Protein AF-A0A2E0SY09-F1 (afdb_monomer)

Solvent-accessible surface area (backbone atoms only — not comparable to full-atom values): 9908 Å² total; per-residue (Å²): 109,70,69,57,54,53,50,51,50,36,69,74,36,56,64,60,45,43,53,51,40,51,52,47,24,54,50,28,43,49,50,16,53,44,26,64,36,93,87,31,70,35,94,82,54,84,69,93,62,81,83,74,52,71,67,56,55,49,49,50,53,51,50,54,59,73,66,32,64,66,59,55,53,52,47,66,66,47,54,64,77,74,52,55,82,87,80,56,66,54,68,60,50,51,52,52,54,51,51,52,49,52,53,52,51,50,51,54,52,49,52,50,51,55,50,48,53,58,47,48,62,60,49,75,74,35,71,68,53,54,51,50,53,25,51,53,51,20,49,52,32,39,51,52,18,53,55,43,52,71,70,43,69,90,80,70,48,70,67,57,51,51,53,52,58,45,53,68,68,68,58,73,95,124

Secondary structure (DSSP, 8-state):
-HHHHHHHHHHH-HHHHHHHHHHHHHHHHHHHHHHHSTTPPPTTS--------HHHHHHHHHHHHHT-HHHHHHHHHHGGGG--TTSS-HHHHHHHHHHHHHHHHHHHHHHHHHHHHHHHHHHHT-HHHHHHHHHHHHHHHHHHHHHHHHHS-S---HHHHHHHHHHHHH----

Foldseek 3Di:
DVVVVVVVVCVVPVLVVLVVLVVLLVVLLVVLVLLPDPPRQHPPRDDPDDDDDPVVVVVVVVVCVVPPVVVVVVLVVVQVVPQDPVPDDSVVSSVVVVVVVVVVVVVVVVVVVVVCVVVVVVQNVDVVSSVVSSVVSSVVSNVSSVVSVVVNDPQSPVVSVVVVVVVVVPDPDD

Structure (mmCIF, N/CA/C/O backbone):
data_AF-A0A2E0SY09-F1
#
_entry.id   AF-A0A2E0SY09-F1
#
loop_
_atom_site.group_PDB
_atom_site.id
_atom_site.type_symbol
_atom_site.label_atom_id
_atom_site.label_alt_id
_atom_site.label_comp_id
_atom_site.label_asym_id
_atom_site.label_entity_id
_atom_site.label_seq_id
_atom_site.pdbx_PDB_ins_code
_atom_site.Cartn_x
_atom_site.Cartn_y
_atom_site.Cartn_z
_atom_site.occupancy
_atom_site.B_iso_or_equiv
_atom_site.auth_seq_id
_atom_site.auth_comp_id
_atom_site.auth_asym_id
_atom_site.auth_atom_id
_atom_site.pdbx_PDB_model_num
ATOM 1 N N . MET A 1 1 ? -13.964 -12.991 4.484 1.00 38.94 1 MET A N 1
ATOM 2 C CA . MET A 1 1 ? -15.037 -13.769 3.827 1.00 38.94 1 MET A CA 1
ATOM 3 C C . MET A 1 1 ? -14.917 -13.806 2.300 1.00 38.94 1 MET A C 1
ATOM 5 O O . MET A 1 1 ? -15.018 -14.894 1.758 1.00 38.94 1 MET A O 1
ATOM 9 N N . ALA A 1 2 ? -14.592 -12.706 1.600 1.00 45.94 2 ALA A N 1
ATOM 10 C CA . ALA A 1 2 ? -14.392 -12.734 0.137 1.00 45.94 2 ALA A CA 1
ATOM 11 C C . ALA A 1 2 ? -13.287 -13.709 -0.346 1.00 45.94 2 ALA A C 1
ATOM 13 O O . ALA A 1 2 ? -13.520 -14.461 -1.283 1.00 45.94 2 ALA A O 1
ATOM 14 N N . ASN A 1 3 ? -12.132 -13.785 0.338 1.00 43.06 3 ASN A N 1
ATOM 15 C CA . ASN A 1 3 ? -11.072 -14.755 -0.005 1.00 43.06 3 ASN A CA 1
ATOM 16 C C . ASN A 1 3 ? -11.484 -16.223 0.193 1.00 43.06 3 ASN A C 1
ATOM 18 O O . ASN A 1 3 ? -10.993 -17.086 -0.524 1.00 43.06 3 ASN A O 1
ATOM 22 N N . LEU A 1 4 ? -12.374 -16.510 1.152 1.00 56.84 4 LEU A N 1
ATOM 23 C CA . LEU A 1 4 ? -12.886 -17.866 1.370 1.00 56.84 4 LEU A CA 1
ATOM 24 C C . LEU A 1 4 ? -13.863 -18.252 0.252 1.00 56.84 4 LEU A C 1
ATOM 26 O O . LEU A 1 4 ? -13.778 -19.356 -0.270 1.00 56.84 4 LEU A O 1
ATOM 30 N N . GLY A 1 5 ? -14.722 -17.320 -0.177 1.00 59.81 5 GLY A N 1
ATOM 31 C CA . GLY A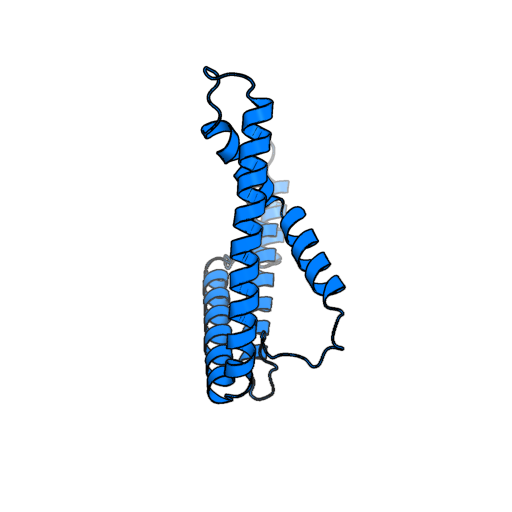 1 5 ? -15.609 -17.517 -1.329 1.00 59.81 5 GLY A CA 1
ATOM 32 C C . GLY A 1 5 ? -14.845 -17.724 -2.640 1.00 59.81 5 GLY A C 1
ATOM 33 O O . GLY A 1 5 ? -15.153 -18.650 -3.382 1.00 59.81 5 GLY A O 1
ATOM 34 N N . LEU A 1 6 ? -13.800 -16.926 -2.892 1.00 58.66 6 LEU A N 1
ATOM 35 C CA . LEU A 1 6 ? -12.936 -17.096 -4.068 1.00 58.66 6 LEU A CA 1
ATOM 36 C C . LEU A 1 6 ? -12.213 -18.456 -4.051 1.00 58.66 6 LEU A C 1
ATOM 38 O O . LEU A 1 6 ? -12.147 -19.133 -5.072 1.00 58.66 6 LEU A O 1
ATOM 42 N N . GLY A 1 7 ? -11.727 -18.882 -2.878 1.00 60.78 7 GLY A N 1
ATOM 43 C CA . GLY A 1 7 ? -11.095 -20.191 -2.695 1.00 60.78 7 GLY A CA 1
ATOM 44 C C . GLY A 1 7 ? -12.045 -21.357 -2.974 1.00 60.78 7 GLY A C 1
ATOM 45 O O . GLY A 1 7 ? -11.658 -22.303 -3.652 1.00 60.78 7 GLY A O 1
ATOM 46 N N . ILE A 1 8 ? -13.306 -21.265 -2.536 1.00 66.12 8 ILE A N 1
ATOM 47 C CA . ILE A 1 8 ? -14.337 -22.276 -2.828 1.00 66.12 8 ILE A CA 1
ATOM 48 C C . ILE A 1 8 ? -14.607 -22.367 -4.335 1.00 66.12 8 ILE A C 1
ATOM 50 O O . ILE A 1 8 ? -14.704 -23.468 -4.869 1.00 66.12 8 ILE A O 1
ATOM 54 N N . VAL A 1 9 ? -14.674 -21.232 -5.039 1.00 65.06 9 VAL A N 1
ATOM 55 C CA . VAL A 1 9 ? -14.859 -21.214 -6.500 1.00 65.06 9 VAL A CA 1
ATOM 56 C C . VAL A 1 9 ? -13.667 -21.843 -7.227 1.00 65.06 9 VAL A C 1
ATOM 58 O O . VAL A 1 9 ? -13.862 -22.592 -8.180 1.00 65.06 9 VAL A O 1
ATOM 61 N N . PHE A 1 10 ? -12.439 -21.593 -6.773 1.00 68.94 10 PHE A N 1
ATOM 62 C CA . PHE A 1 10 ? -11.238 -22.185 -7.372 1.00 68.94 10 PHE A CA 1
ATOM 63 C C . PHE A 1 10 ? -11.099 -23.686 -7.103 1.00 68.94 10 PHE A C 1
ATOM 65 O O . PHE A 1 10 ? -10.598 -24.405 -7.964 1.00 68.94 10 PHE A O 1
ATOM 72 N N . VAL A 1 11 ? -11.594 -24.172 -5.960 1.00 67.25 11 VAL A N 1
ATOM 73 C CA . VAL A 1 11 ? -11.718 -25.614 -5.690 1.00 67.25 11 VAL A CA 1
ATOM 74 C C . VAL A 1 11 ? -12.813 -26.241 -6.559 1.00 67.25 11 VAL A C 1
ATOM 76 O O . VAL A 1 11 ? -12.629 -27.340 -7.074 1.00 67.25 11 VAL A O 1
ATOM 79 N N . ALA A 1 12 ? -13.934 -25.542 -6.757 1.00 72.69 12 ALA A N 1
ATOM 80 C CA . ALA A 1 12 ? -15.054 -26.033 -7.557 1.00 72.69 12 ALA A CA 1
ATOM 81 C C . ALA A 1 12 ? -14.765 -26.039 -9.069 1.00 72.69 12 ALA A C 1
ATOM 83 O O . ALA A 1 12 ? -15.266 -26.905 -9.784 1.00 72.69 12 ALA A O 1
ATOM 84 N N . VAL A 1 1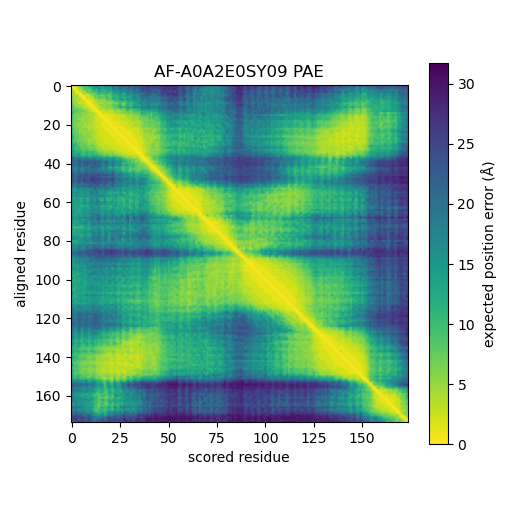3 ? -13.960 -25.092 -9.566 1.00 77.88 13 VAL A N 1
ATOM 85 C CA . VAL A 1 13 ? -13.602 -24.971 -10.988 1.00 77.88 13 VAL A CA 1
ATOM 86 C C . VAL A 1 13 ? -12.076 -24.898 -11.141 1.00 77.88 13 VAL A C 1
ATOM 88 O O . VAL A 1 13 ? -11.517 -23.807 -11.292 1.00 77.88 13 VAL A O 1
ATOM 91 N N . PRO A 1 14 ? -11.387 -26.055 -11.170 1.00 71.00 14 PRO A N 1
ATOM 92 C CA . PRO A 1 14 ? -9.927 -26.119 -11.276 1.00 71.00 14 PRO A CA 1
ATOM 93 C C . PRO A 1 14 ? -9.367 -25.372 -12.496 1.00 71.00 14 PRO A C 1
ATOM 95 O O . PRO A 1 14 ? -8.298 -24.771 -12.434 1.00 71.00 14 PRO A O 1
ATOM 98 N N . TRP A 1 15 ? -10.109 -25.347 -13.608 1.00 73.25 15 TRP A N 1
ATOM 99 C CA . TRP A 1 15 ? -9.696 -24.666 -14.839 1.00 73.25 15 TRP A CA 1
ATOM 100 C C . TRP A 1 15 ? -9.604 -23.148 -14.693 1.00 73.25 15 TRP A C 1
ATOM 102 O O . TRP A 1 15 ? -8.677 -22.544 -15.226 1.00 73.25 15 TRP A O 1
ATOM 112 N N . LEU A 1 16 ? -10.516 -22.539 -13.929 1.00 75.69 16 LEU A N 1
ATOM 113 C CA . LEU A 1 16 ? -10.512 -21.097 -13.688 1.00 75.69 16 LEU A CA 1
ATOM 114 C C . LEU A 1 16 ? -9.260 -20.683 -12.909 1.00 75.69 16 LEU A C 1
ATOM 116 O O . LEU A 1 16 ? -8.648 -19.663 -13.210 1.00 75.69 16 LEU A O 1
ATOM 120 N N . TYR A 1 17 ? -8.860 -21.506 -11.939 1.00 73.38 17 TYR A N 1
ATOM 121 C CA . TYR A 1 17 ? -7.636 -21.310 -11.168 1.00 73.38 17 TYR A CA 1
ATOM 122 C C . TYR A 1 17 ? -6.379 -21.404 -12.050 1.00 73.38 17 TYR A C 1
ATOM 124 O O . TYR A 1 17 ? -5.494 -20.553 -11.958 1.00 73.38 17 TYR A O 1
ATOM 132 N N . ILE A 1 18 ? -6.324 -22.387 -12.956 1.00 77.62 18 ILE A N 1
ATOM 133 C CA . ILE A 1 18 ? -5.199 -22.568 -13.889 1.00 77.62 18 ILE A CA 1
ATOM 134 C C . ILE A 1 18 ? -5.091 -21.393 -14.868 1.00 77.62 18 ILE A C 1
ATOM 136 O O . ILE A 1 18 ? -4.001 -20.847 -15.040 1.00 77.62 18 ILE A O 1
ATOM 140 N N . ASP A 1 19 ? -6.203 -20.985 -15.486 1.00 81.31 19 ASP A N 1
ATOM 141 C CA . ASP A 1 19 ? -6.220 -19.882 -16.455 1.00 81.31 19 ASP A CA 1
ATOM 142 C C . ASP A 1 19 ? -5.852 -18.549 -15.790 1.00 81.31 19 ASP A C 1
ATOM 144 O O . ASP A 1 19 ? -5.081 -17.764 -16.346 1.00 81.31 19 ASP A O 1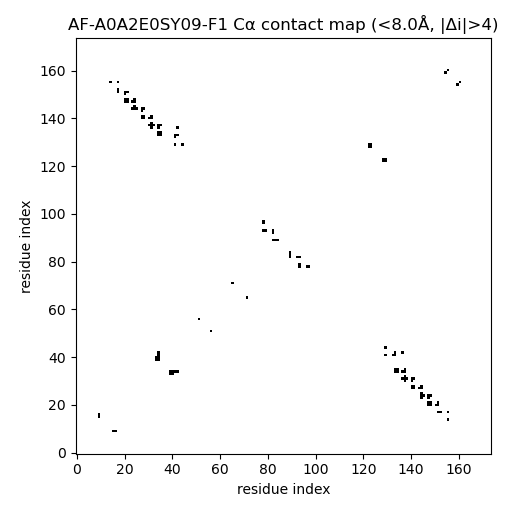
ATOM 148 N N . LEU A 1 20 ? -6.327 -18.321 -14.562 1.00 81.81 20 LEU A N 1
ATOM 149 C CA . LEU A 1 20 ? -5.963 -17.149 -13.770 1.00 81.81 20 LEU A CA 1
ATOM 150 C C . LEU A 1 20 ? -4.468 -17.128 -13.426 1.00 81.81 20 LEU A C 1
ATOM 152 O O . LEU A 1 20 ? -3.825 -16.088 -13.579 1.00 81.81 20 LEU A O 1
ATOM 156 N N . ASN A 1 21 ? -3.899 -18.259 -12.999 1.00 80.19 21 ASN A N 1
ATOM 157 C CA . ASN A 1 21 ? -2.468 -18.356 -12.711 1.00 80.19 21 ASN A CA 1
ATOM 158 C C . ASN A 1 21 ? -1.623 -18.157 -13.973 1.00 80.19 21 ASN A C 1
ATOM 160 O O . ASN A 1 21 ? -0.647 -17.411 -13.935 1.00 80.19 21 ASN A O 1
ATOM 164 N N . ALA A 1 22 ? -2.015 -18.747 -15.104 1.00 83.38 22 ALA A N 1
ATOM 165 C CA . ALA A 1 22 ? -1.326 -18.551 -16.379 1.00 83.38 22 ALA A CA 1
ATOM 166 C C . ALA A 1 22 ? -1.355 -17.076 -16.821 1.00 83.38 22 ALA A C 1
ATOM 168 O O . ALA A 1 22 ? -0.321 -16.521 -17.206 1.00 83.38 22 ALA A O 1
ATOM 169 N N . ALA A 1 23 ? -2.509 -16.411 -16.697 1.00 85.81 23 ALA A N 1
ATOM 170 C CA . ALA A 1 23 ? -2.629 -14.976 -16.944 1.00 85.81 23 ALA A CA 1
ATOM 171 C C . ALA A 1 23 ? -1.749 -14.155 -15.983 1.00 85.81 23 ALA A C 1
ATOM 173 O O . ALA A 1 23 ? -1.076 -13.216 -16.410 1.00 85.81 23 ALA A O 1
ATOM 174 N N . GLY A 1 24 ? -1.700 -14.541 -14.705 1.00 84.38 24 GLY A N 1
ATOM 175 C CA . GLY A 1 24 ? -0.834 -13.938 -13.693 1.00 84.38 24 GLY A CA 1
ATOM 176 C C . GLY A 1 24 ? 0.650 -14.045 -14.045 1.00 84.38 24 GLY A C 1
ATOM 177 O O . GLY A 1 24 ? 1.356 -13.040 -14.003 1.00 84.38 24 GLY A O 1
ATOM 178 N N . VAL A 1 25 ? 1.120 -15.223 -14.466 1.00 88.50 25 VAL A N 1
ATOM 179 C CA . VAL A 1 25 ? 2.509 -15.443 -14.907 1.00 88.50 25 VAL A CA 1
ATOM 180 C C . VAL A 1 25 ? 2.867 -14.516 -16.065 1.00 88.50 25 VAL A C 1
ATOM 182 O O . VAL A 1 25 ? 3.881 -13.821 -15.995 1.00 88.50 25 VAL A O 1
ATOM 185 N N . LEU A 1 26 ? 2.027 -14.459 -17.104 1.00 89.00 26 LEU A N 1
ATOM 186 C CA . LEU A 1 26 ? 2.249 -13.579 -18.256 1.00 89.00 26 LEU A CA 1
ATOM 187 C C . LEU A 1 26 ? 2.281 -12.106 -17.841 1.00 89.00 26 LEU A C 1
ATOM 189 O O . LEU A 1 26 ? 3.165 -11.363 -18.269 1.00 89.00 26 LEU A O 1
ATOM 193 N N . TYR A 1 27 ? 1.351 -11.695 -16.981 1.00 86.25 27 TYR A N 1
ATOM 194 C CA . TYR A 1 27 ? 1.272 -10.326 -16.491 1.00 86.25 27 TYR A CA 1
ATOM 195 C C . TYR A 1 27 ? 2.504 -9.935 -15.668 1.00 86.25 27 TYR A C 1
ATOM 197 O O . TYR A 1 27 ? 3.111 -8.897 -15.931 1.00 86.25 27 TYR A O 1
ATOM 205 N N . PHE A 1 28 ? 2.917 -10.763 -14.706 1.00 85.62 28 PHE A N 1
ATOM 206 C CA . PHE A 1 28 ? 4.084 -10.476 -13.872 1.00 85.62 28 PHE A CA 1
ATOM 207 C C . PHE A 1 28 ? 5.393 -10.544 -14.658 1.00 85.62 28 PHE A C 1
ATOM 209 O O . PHE A 1 28 ? 6.258 -9.696 -14.446 1.00 85.62 28 PHE A O 1
ATOM 216 N N . ALA A 1 29 ? 5.527 -11.476 -15.606 1.00 86.31 29 ALA A N 1
ATOM 217 C CA . ALA A 1 29 ? 6.676 -11.528 -16.508 1.00 86.31 29 ALA A CA 1
ATOM 218 C C . ALA A 1 29 ? 6.745 -10.274 -17.394 1.00 86.31 29 ALA A C 1
ATOM 220 O O . ALA A 1 29 ? 7.808 -9.658 -17.529 1.00 86.31 29 ALA A O 1
ATOM 221 N N . TRP A 1 30 ? 5.604 -9.844 -17.941 1.00 87.38 30 TRP A N 1
ATOM 222 C CA . TRP A 1 30 ? 5.512 -8.594 -18.688 1.00 87.38 30 TRP A CA 1
ATOM 223 C C . TRP A 1 30 ? 5.901 -7.396 -17.813 1.00 87.38 30 TRP A C 1
ATOM 225 O O . TRP A 1 30 ? 6.758 -6.610 -18.217 1.00 87.38 30 TRP A O 1
ATOM 235 N N . LEU A 1 31 ? 5.371 -7.300 -16.592 1.00 82.75 31 LEU A N 1
ATOM 236 C CA . LEU A 1 31 ? 5.645 -6.203 -15.661 1.00 82.75 31 LEU A CA 1
ATOM 237 C C . LEU A 1 31 ? 7.112 -6.160 -15.209 1.00 82.75 31 LEU A C 1
ATOM 239 O O . LEU A 1 31 ? 7.717 -5.086 -15.156 1.00 82.75 31 LEU A O 1
ATOM 243 N N . ALA A 1 32 ? 7.708 -7.321 -14.932 1.00 84.31 32 ALA A N 1
ATOM 244 C CA . ALA A 1 32 ? 9.126 -7.453 -14.621 1.00 84.31 32 ALA A CA 1
ATOM 245 C C . ALA A 1 32 ? 9.987 -6.985 -15.800 1.00 84.31 32 ALA A C 1
ATOM 247 O O . ALA A 1 32 ? 10.876 -6.151 -15.624 1.00 84.31 32 ALA A O 1
ATOM 248 N N . SER A 1 33 ? 9.671 -7.445 -17.016 1.00 83.31 33 SER A N 1
ATOM 249 C CA . SER A 1 33 ? 10.393 -7.038 -18.225 1.00 83.31 33 SER A CA 1
ATOM 250 C C . SER A 1 33 ? 10.259 -5.537 -18.502 1.00 83.31 33 SER A C 1
ATOM 252 O O . SER A 1 33 ? 11.240 -4.889 -18.856 1.00 83.31 33 SER A O 1
ATOM 254 N N . ALA A 1 34 ? 9.078 -4.956 -18.279 1.00 82.56 34 ALA A N 1
ATOM 255 C CA . ALA A 1 34 ? 8.838 -3.527 -18.428 1.00 82.56 34 ALA A CA 1
ATOM 256 C C . ALA A 1 34 ? 9.627 -2.704 -17.397 1.00 82.56 34 ALA A C 1
ATOM 258 O O . ALA A 1 34 ? 10.145 -1.644 -17.737 1.00 82.56 34 ALA A O 1
ATOM 259 N N . THR A 1 35 ? 9.769 -3.213 -16.169 1.00 80.31 35 THR A N 1
AT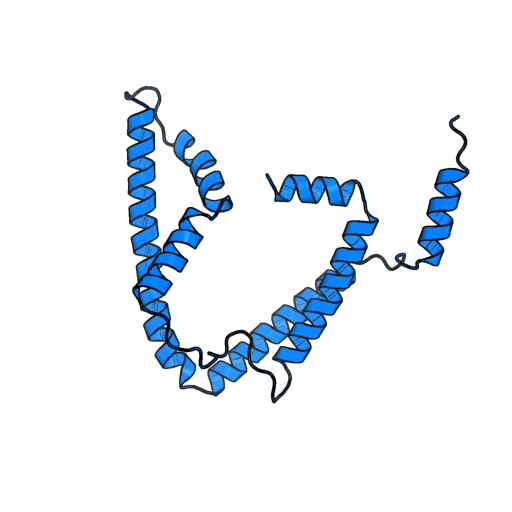OM 260 C CA . THR A 1 35 ? 10.491 -2.543 -15.073 1.00 80.31 35 THR A CA 1
ATOM 261 C C . THR A 1 35 ? 12.015 -2.612 -15.236 1.00 80.31 35 THR A C 1
ATOM 263 O O . THR A 1 35 ? 12.717 -1.687 -14.828 1.00 80.31 35 THR A O 1
ATOM 266 N N . LEU A 1 36 ? 12.538 -3.694 -15.827 1.00 80.56 36 LEU A N 1
ATOM 267 C CA . LEU A 1 36 ? 13.979 -3.929 -16.012 1.00 80.56 36 LEU A CA 1
ATOM 268 C C . LEU A 1 36 ? 14.552 -3.308 -17.300 1.00 80.56 36 LEU A C 1
ATOM 270 O O . LEU A 1 36 ? 15.771 -3.237 -17.452 1.00 80.56 36 LEU A O 1
ATOM 274 N N . ARG 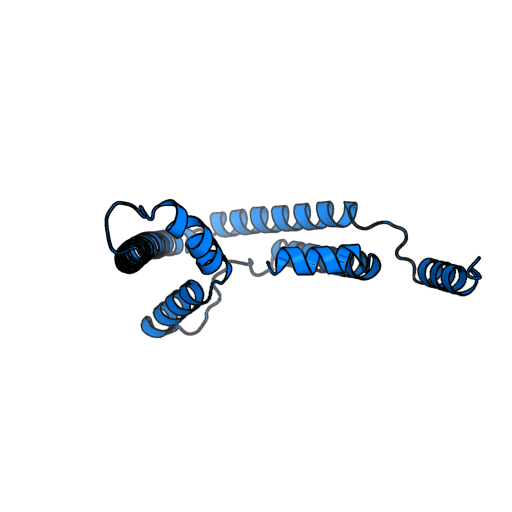A 1 37 ? 13.705 -2.851 -18.234 1.00 81.44 37 ARG A N 1
ATOM 275 C CA . ARG A 1 37 ? 14.155 -2.173 -19.462 1.00 81.44 37 ARG A CA 1
ATOM 276 C C . ARG A 1 37 ? 14.878 -0.851 -19.138 1.00 81.44 37 ARG A C 1
ATOM 278 O O . ARG A 1 37 ? 14.429 -0.134 -18.244 1.00 81.44 37 ARG A O 1
ATOM 285 N N . PRO A 1 38 ? 15.938 -0.476 -19.887 1.00 64.12 38 PRO A N 1
ATOM 286 C CA . PRO A 1 38 ? 16.678 0.775 -19.672 1.00 64.12 38 PRO A CA 1
ATOM 287 C C . PRO A 1 38 ? 15.784 2.026 -19.710 1.00 64.12 38 PRO A C 1
ATOM 289 O O . PRO A 1 38 ? 15.877 2.874 -18.822 1.00 64.12 38 PRO A O 1
ATOM 292 N N . ASP A 1 39 ? 14.851 2.067 -20.667 1.00 66.50 39 ASP A N 1
ATOM 293 C CA . ASP A 1 39 ? 13.841 3.128 -20.831 1.00 66.50 39 ASP A CA 1
ATOM 294 C C . ASP A 1 39 ? 12.523 2.832 -20.091 1.00 66.50 39 ASP A C 1
ATOM 296 O O . ASP A 1 39 ? 11.525 3.541 -20.240 1.00 66.50 39 ASP A O 1
ATOM 300 N N . GLY A 1 40 ? 12.484 1.752 -19.308 1.00 61.25 40 GLY A N 1
ATOM 301 C CA . GLY A 1 40 ? 11.326 1.382 -18.508 1.00 61.25 40 GLY A CA 1
ATOM 302 C C .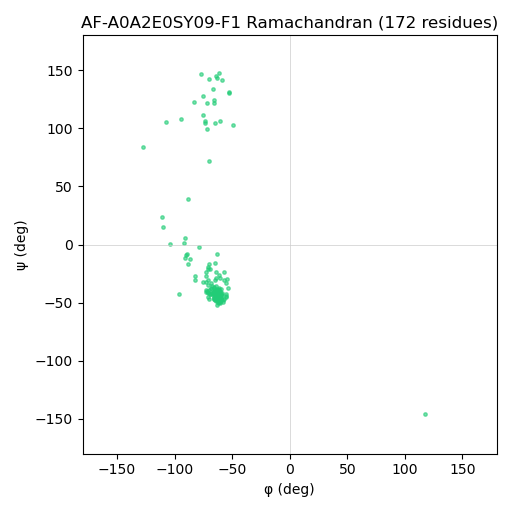 GLY A 1 40 ? 11.082 2.419 -17.420 1.00 61.25 40 GLY A C 1
ATOM 303 O O . GLY A 1 40 ? 11.971 2.697 -16.614 1.00 61.25 40 GLY A O 1
ATOM 304 N N . LYS A 1 41 ? 9.871 2.986 -17.372 1.00 62.44 41 LYS A N 1
ATOM 305 C CA . LYS A 1 41 ? 9.445 3.801 -16.231 1.00 62.44 41 LYS A CA 1
ATOM 306 C C . LYS A 1 41 ? 9.348 2.882 -15.017 1.00 62.44 41 LYS A C 1
ATOM 308 O O . LYS A 1 41 ? 8.629 1.884 -15.056 1.00 62.44 41 LYS A O 1
ATOM 313 N N . GLY A 1 42 ? 10.089 3.186 -13.957 1.00 62.47 42 GLY A N 1
ATOM 314 C CA . GLY A 1 42 ? 10.006 2.421 -12.718 1.00 62.47 42 GLY A CA 1
ATOM 315 C C . GLY A 1 42 ? 8.574 2.460 -12.181 1.00 62.47 42 GLY A C 1
ATOM 316 O O . GLY A 1 42 ? 7.924 3.499 -12.248 1.00 62.47 42 GLY A O 1
ATOM 317 N N . LEU A 1 43 ? 8.081 1.353 -11.620 1.00 62.50 43 LEU A N 1
ATOM 318 C CA . LEU A 1 43 ? 6.706 1.272 -11.097 1.00 62.50 43 LEU A CA 1
ATOM 319 C C . LEU A 1 43 ? 6.372 2.372 -10.074 1.00 62.50 43 LEU A C 1
ATOM 321 O O . LEU A 1 43 ? 5.227 2.793 -9.959 1.00 62.50 43 LEU A O 1
ATOM 325 N N . PHE A 1 44 ? 7.390 2.826 -9.342 1.00 61.72 44 PHE A N 1
ATOM 326 C CA . PHE A 1 44 ? 7.299 3.887 -8.339 1.00 61.72 44 PHE A CA 1
ATOM 327 C C . PHE A 1 44 ? 8.006 5.175 -8.772 1.00 61.72 44 PHE A C 1
ATOM 329 O O . PHE A 1 44 ? 8.292 6.042 -7.950 1.00 61.72 44 PHE A O 1
ATOM 336 N N . GLU A 1 45 ? 8.336 5.301 -10.055 1.00 64.81 45 GLU A N 1
ATOM 337 C CA . GLU A 1 45 ? 8.891 6.536 -10.582 1.00 64.81 45 GLU A CA 1
ATOM 338 C C . GLU A 1 45 ? 7.783 7.588 -10.621 1.00 64.81 45 GLU A C 1
ATOM 340 O O . GLU A 1 45 ? 6.726 7.378 -11.221 1.00 64.81 45 GLU A O 1
ATOM 345 N N . ALA A 1 46 ? 8.009 8.704 -9.927 1.00 58.50 46 ALA A N 1
ATOM 346 C CA . ALA A 1 46 ? 7.036 9.778 -9.823 1.00 58.50 46 ALA A CA 1
ATOM 347 C C . ALA A 1 46 ? 6.732 10.327 -11.223 1.00 58.50 46 ALA A C 1
ATOM 349 O O . ALA A 1 46 ? 7.546 11.016 -11.836 1.00 58.50 46 ALA A O 1
ATOM 350 N N . GLN A 1 47 ? 5.549 10.007 -11.744 1.00 59.97 47 GLN A N 1
ATOM 351 C CA . GLN A 1 47 ? 5.056 10.624 -12.966 1.00 59.97 47 GLN A CA 1
ATOM 352 C C . GLN A 1 47 ? 4.701 12.082 -12.669 1.00 59.97 47 GLN A C 1
ATOM 354 O O . GLN A 1 47 ? 4.164 12.392 -11.603 1.00 59.97 47 GLN A O 1
ATOM 359 N N . SER A 1 48 ? 4.978 12.983 -13.612 1.00 55.31 48 SER A N 1
ATOM 360 C CA . SER A 1 48 ? 4.570 14.386 -13.533 1.00 55.31 48 SER A CA 1
ATOM 361 C C . SER A 1 48 ? 3.050 14.503 -13.706 1.00 55.31 48 SER A C 1
ATOM 363 O O . SER A 1 48 ? 2.557 14.910 -14.758 1.00 55.31 48 SER A O 1
ATOM 365 N N . LEU A 1 49 ? 2.287 14.084 -12.699 1.00 61.44 49 LEU A N 1
ATOM 366 C CA . LEU A 1 49 ? 0.856 14.349 -12.633 1.00 61.44 49 LEU A CA 1
ATOM 367 C C . LEU A 1 49 ? 0.633 15.801 -12.205 1.00 61.44 49 LEU A C 1
ATOM 369 O O . LEU A 1 49 ? 1.388 16.355 -11.401 1.00 61.44 49 LEU A O 1
ATOM 373 N N . ALA A 1 50 ? -0.438 16.405 -12.723 1.00 67.56 50 ALA A N 1
ATOM 374 C CA . ALA A 1 50 ? -0.929 17.677 -12.213 1.00 67.56 50 ALA A CA 1
ATOM 375 C C . ALA A 1 50 ? -1.124 17.564 -10.693 1.00 67.56 50 ALA A C 1
ATOM 377 O O . ALA A 1 50 ? -1.691 16.589 -10.199 1.00 67.56 50 ALA A O 1
ATOM 378 N N . ARG A 1 51 ? -0.595 18.536 -9.945 1.00 66.31 51 ARG A N 1
ATOM 379 C CA . ARG A 1 51 ? -0.571 18.489 -8.482 1.00 66.31 51 ARG A CA 1
ATOM 380 C C . ARG A 1 51 ? -2.003 18.530 -7.952 1.00 66.31 51 ARG A C 1
ATOM 382 O O . ARG A 1 51 ? -2.636 19.582 -7.956 1.00 66.31 51 ARG A O 1
ATOM 389 N N . ASP A 1 52 ? -2.502 17.384 -7.502 1.00 78.00 52 ASP A N 1
ATOM 390 C CA . ASP A 1 52 ? -3.819 17.293 -6.880 1.00 78.00 52 ASP A CA 1
ATOM 391 C C . ASP A 1 52 ? -3.880 18.148 -5.606 1.00 78.00 52 ASP A C 1
ATOM 393 O O . ASP A 1 52 ? -2.888 18.328 -4.889 1.00 78.00 52 ASP A O 1
ATOM 397 N N . SER A 1 53 ? -5.061 18.698 -5.311 1.00 84.00 53 SER A N 1
ATOM 398 C CA . SER A 1 53 ? -5.241 19.524 -4.118 1.00 84.00 53 SER A CA 1
ATOM 399 C C . SER A 1 53 ? -5.028 18.694 -2.846 1.00 84.00 53 SER A C 1
ATOM 401 O O . SER A 1 53 ? -5.410 17.524 -2.767 1.00 84.00 53 SER A O 1
ATOM 403 N N . ARG A 1 54 ? -4.452 19.313 -1.806 1.00 82.12 54 ARG A N 1
ATOM 404 C CA . ARG A 1 54 ? -4.200 18.659 -0.505 1.00 82.12 54 ARG A CA 1
ATOM 405 C C . ARG A 1 54 ? -5.470 18.023 0.071 1.00 82.12 54 ARG A C 1
ATOM 407 O O . ARG A 1 54 ? -5.418 16.925 0.613 1.00 82.12 54 ARG A O 1
ATOM 414 N N . LEU A 1 55 ? -6.615 18.686 -0.112 1.00 84.44 55 LEU A N 1
ATOM 415 C CA . LEU A 1 55 ? -7.915 18.190 0.333 1.00 84.44 55 LEU A CA 1
ATOM 416 C C . LEU A 1 55 ? -8.369 16.953 -0.454 1.00 84.44 55 LEU A C 1
ATOM 418 O O . LEU A 1 55 ? -8.929 16.036 0.140 1.00 84.44 55 LEU A O 1
ATOM 422 N N . LYS A 1 56 ? -8.116 16.893 -1.768 1.00 84.00 56 LYS A N 1
ATOM 423 C CA . LYS A 1 56 ? -8.436 15.716 -2.588 1.00 84.00 56 LYS A CA 1
ATOM 424 C C . LYS A 1 56 ? -7.611 14.504 -2.155 1.00 84.00 56 LYS A C 1
ATOM 426 O O . LYS A 1 56 ? -8.183 13.438 -1.950 1.00 84.00 56 LYS A O 1
ATOM 431 N N . LEU A 1 57 ? -6.306 14.680 -1.941 1.00 82.12 57 LEU A N 1
ATOM 432 C CA . LEU A 1 57 ? -5.419 13.613 -1.463 1.00 82.12 57 LEU A CA 1
ATOM 433 C C . LEU A 1 57 ? -5.811 13.125 -0.061 1.00 82.12 57 LEU A C 1
ATOM 435 O O . LEU A 1 57 ? -5.890 11.919 0.167 1.00 82.12 57 LEU A O 1
ATOM 439 N N . PHE A 1 58 ? -6.137 14.046 0.852 1.00 80.94 58 PHE A N 1
ATOM 440 C CA . PHE A 1 58 ? -6.642 13.704 2.184 1.00 80.94 58 PHE A CA 1
ATOM 441 C C . PHE A 1 58 ? -7.949 12.909 2.112 1.00 80.94 58 PHE A C 1
ATOM 443 O O . PHE A 1 58 ? -8.053 11.842 2.713 1.00 80.94 58 PHE A O 1
ATOM 450 N N . ARG A 1 59 ? -8.934 13.384 1.336 1.00 83.19 59 ARG A N 1
ATOM 451 C CA . ARG A 1 59 ? -10.216 12.684 1.166 1.00 83.19 59 ARG A CA 1
ATOM 452 C C . ARG A 1 59 ? -10.020 11.312 0.537 1.00 83.19 59 ARG A C 1
ATOM 454 O O . ARG A 1 59 ? -10.650 10.370 0.988 1.00 83.19 59 ARG A O 1
ATOM 461 N N . MET A 1 60 ? -9.134 11.179 -0.448 1.00 83.69 60 MET A N 1
ATOM 462 C CA . MET A 1 60 ? -8.835 9.890 -1.070 1.00 83.69 60 MET A CA 1
ATOM 463 C C . MET A 1 60 ? -8.234 8.908 -0.060 1.00 83.69 60 MET A C 1
ATOM 465 O O . MET A 1 60 ? -8.691 7.770 0.015 1.00 83.69 60 MET A O 1
ATOM 469 N N . GLY A 1 61 ? -7.275 9.348 0.761 1.00 80.12 61 GLY A N 1
ATOM 470 C CA . GLY A 1 61 ? -6.708 8.531 1.837 1.00 80.12 61 GLY A CA 1
ATOM 471 C C . GLY A 1 61 ? -7.750 8.137 2.887 1.00 80.12 61 GLY A C 1
ATOM 472 O O . GLY A 1 61 ? -7.869 6.959 3.217 1.00 80.12 61 GLY A O 1
ATOM 473 N N . LEU A 1 62 ? -8.555 9.099 3.347 1.00 79.69 62 LEU A N 1
ATOM 474 C CA . LEU A 1 62 ? -9.622 8.886 4.328 1.00 79.69 62 LEU A CA 1
ATOM 475 C C . LEU A 1 62 ? -10.674 7.892 3.818 1.00 79.69 62 LEU A C 1
ATOM 477 O O . LEU A 1 62 ? -10.994 6.922 4.496 1.00 79.69 62 LEU A O 1
ATOM 481 N N . VAL A 1 63 ? -11.175 8.115 2.603 1.00 82.19 63 VAL A N 1
ATOM 482 C CA . VAL A 1 63 ? -12.179 7.268 1.951 1.00 82.19 63 VAL A CA 1
ATOM 483 C C . VAL A 1 63 ? -11.625 5.865 1.722 1.00 82.19 63 VAL A C 1
ATOM 485 O O . VAL A 1 63 ? -12.306 4.899 2.040 1.00 82.19 63 VAL A O 1
ATOM 488 N N . THR A 1 64 ? -10.377 5.734 1.265 1.00 78.38 64 THR A N 1
ATOM 489 C CA . THR A 1 64 ? -9.722 4.425 1.082 1.00 78.38 64 THR A CA 1
ATOM 490 C C . THR A 1 64 ? -9.570 3.676 2.406 1.00 78.38 64 THR A C 1
ATOM 492 O O . THR A 1 64 ? -9.753 2.461 2.446 1.00 78.38 64 THR A O 1
ATOM 495 N N . ASN A 1 65 ? -9.254 4.378 3.498 1.00 74.50 65 ASN A N 1
ATOM 496 C CA . ASN A 1 65 ? -9.107 3.762 4.815 1.00 74.50 65 ASN A CA 1
ATOM 497 C C . ASN A 1 65 ? -10.464 3.310 5.383 1.00 74.50 65 ASN A C 1
ATOM 499 O O . ASN A 1 65 ? -10.590 2.169 5.821 1.00 74.50 65 ASN A O 1
ATOM 503 N N . LEU A 1 66 ? -11.489 4.166 5.287 1.00 73.12 66 LEU A N 1
ATOM 504 C CA . LEU A 1 66 ? -12.861 3.871 5.721 1.00 73.12 66 LEU A CA 1
ATOM 505 C C . LEU A 1 66 ? -13.508 2.741 4.912 1.00 73.12 66 LEU A C 1
ATOM 507 O O . LEU A 1 66 ? -14.188 1.889 5.476 1.00 73.12 66 LEU A O 1
ATOM 511 N N . LEU A 1 67 ? -13.292 2.719 3.594 1.00 74.56 67 LEU A N 1
ATOM 512 C CA . LEU A 1 67 ? -13.841 1.695 2.704 1.00 74.56 67 LEU A CA 1
ATOM 513 C C . LEU A 1 67 ? -13.066 0.382 2.745 1.00 74.56 67 LEU A C 1
ATOM 515 O O . LEU A 1 67 ? -13.473 -0.536 2.046 1.00 74.56 67 LEU A O 1
ATOM 519 N N . ASN A 1 68 ? -11.973 0.258 3.507 1.00 72.56 68 ASN A N 1
ATOM 520 C CA . ASN A 1 68 ? -11.193 -0.974 3.553 1.00 72.56 68 ASN A CA 1
ATOM 521 C C . ASN A 1 68 ? -11.970 -2.062 4.319 1.00 72.56 68 ASN A C 1
ATOM 523 O O . ASN A 1 68 ? -11.927 -2.104 5.556 1.00 72.56 68 ASN A O 1
ATOM 527 N N . PRO A 1 69 ? -12.644 -3.000 3.622 1.00 62.31 69 PRO A N 1
ATOM 528 C CA . PRO A 1 69 ? -13.534 -3.945 4.285 1.00 62.31 69 PRO A CA 1
ATOM 529 C C . PRO A 1 69 ? -12.743 -4.936 5.146 1.00 62.31 69 PRO A C 1
ATOM 531 O O . PRO A 1 69 ? -13.282 -5.517 6.083 1.00 62.31 69 PRO A O 1
ATOM 534 N N . LYS A 1 70 ? -11.446 -5.121 4.867 1.00 69.38 70 LYS A N 1
ATOM 535 C CA . LYS A 1 70 ? -10.569 -5.997 5.645 1.00 69.38 70 LYS A CA 1
ATOM 536 C C . LYS A 1 70 ? -10.278 -5.409 7.023 1.00 69.38 70 LYS A C 1
ATOM 538 O O . LYS A 1 70 ? -10.300 -6.152 8.000 1.00 69.38 70 LYS A O 1
ATOM 543 N N . ALA A 1 71 ? -10.050 -4.098 7.098 1.00 68.88 71 ALA A N 1
ATOM 544 C CA . ALA A 1 71 ? -9.874 -3.398 8.366 1.00 68.88 71 ALA A CA 1
ATOM 545 C C . ALA A 1 71 ? -11.172 -3.436 9.184 1.00 68.88 71 ALA A C 1
ATOM 547 O O . ALA A 1 71 ? -11.148 -3.839 10.341 1.00 68.88 71 ALA A O 1
ATOM 548 N N . ALA A 1 72 ? -12.314 -3.137 8.553 1.00 69.25 72 ALA A N 1
ATOM 549 C CA . ALA A 1 72 ? -13.622 -3.203 9.205 1.00 69.25 72 ALA A CA 1
ATOM 550 C C . ALA A 1 72 ? -13.920 -4.597 9.791 1.00 69.25 72 ALA A C 1
ATOM 552 O O . ALA A 1 72 ? -14.305 -4.711 10.952 1.00 69.25 72 ALA A O 1
ATOM 553 N N . VAL A 1 73 ? -13.680 -5.668 9.023 1.00 73.81 73 VAL A N 1
ATOM 554 C CA . VAL A 1 73 ? -13.866 -7.054 9.489 1.00 73.81 73 VAL A CA 1
ATOM 555 C C . VAL A 1 73 ? -12.892 -7.414 10.613 1.00 73.81 73 VAL A C 1
ATOM 557 O O . VAL A 1 73 ? -13.295 -8.065 11.573 1.00 73.81 73 VAL A O 1
ATOM 560 N N . MET A 1 74 ? -11.628 -6.991 10.524 1.00 73.44 74 MET A N 1
ATOM 561 C CA . MET A 1 74 ? -10.644 -7.217 11.587 1.00 73.44 74 MET A CA 1
ATOM 562 C C . MET A 1 74 ? -11.072 -6.532 12.890 1.00 73.44 74 MET A C 1
ATOM 564 O O . MET A 1 74 ? -11.030 -7.157 13.945 1.00 73.44 74 MET A O 1
ATOM 568 N N . TYR A 1 75 ? -11.542 -5.286 12.825 1.00 71.31 75 TYR A N 1
ATOM 569 C CA . TYR A 1 75 ? -12.012 -4.566 14.008 1.00 71.31 75 TYR A CA 1
ATOM 570 C C . TYR A 1 75 ? -13.288 -5.171 14.587 1.00 71.31 75 TYR A C 1
ATOM 572 O O . TYR A 1 75 ? -13.360 -5.362 15.795 1.00 71.31 75 TYR A O 1
ATOM 580 N N . LEU A 1 76 ? -14.251 -5.567 13.750 1.00 70.31 76 LEU A N 1
ATOM 581 C CA . LEU A 1 76 ? -15.447 -6.286 14.202 1.00 70.31 76 LEU A CA 1
ATOM 582 C C . LEU A 1 76 ? -15.121 -7.627 14.876 1.00 70.31 76 LEU A C 1
ATOM 584 O O . LEU A 1 76 ? -15.870 -8.059 15.744 1.00 70.31 76 LEU A O 1
ATOM 588 N N . ALA A 1 77 ? -14.017 -8.278 14.502 1.00 71.38 77 ALA A N 1
ATOM 589 C CA . ALA A 1 77 ? -13.571 -9.520 15.131 1.00 71.38 77 ALA A CA 1
ATOM 590 C C . ALA A 1 77 ? -12.792 -9.300 16.442 1.00 71.38 77 ALA A C 1
ATOM 592 O O . ALA A 1 77 ? -12.779 -10.186 17.296 1.00 71.38 77 ALA A O 1
ATOM 593 N N . ILE A 1 78 ? -12.134 -8.147 16.595 1.00 73.88 78 ILE A N 1
ATOM 594 C CA . ILE A 1 78 ? -11.243 -7.842 17.723 1.00 73.88 78 ILE A CA 1
ATOM 595 C C . ILE A 1 78 ? -11.957 -7.046 18.823 1.00 73.88 78 ILE A C 1
ATOM 597 O O . ILE A 1 78 ? -11.796 -7.369 19.994 1.00 73.88 78 ILE A O 1
ATOM 601 N N . ILE A 1 79 ? -12.767 -6.039 18.477 1.00 70.19 79 ILE A N 1
ATOM 602 C CA . ILE A 1 79 ? -13.454 -5.171 19.452 1.00 70.19 79 ILE A CA 1
ATOM 603 C C . ILE A 1 79 ? -14.298 -5.968 20.463 1.00 70.19 79 ILE A C 1
ATOM 605 O O . ILE A 1 79 ? -14.157 -5.696 21.653 1.00 70.19 79 ILE A O 1
ATOM 609 N N . PRO A 1 80 ? -15.104 -6.978 20.070 1.00 68.94 80 PRO A N 1
ATOM 610 C CA . PRO A 1 80 ? -15.895 -7.747 21.030 1.00 68.94 80 PRO A CA 1
ATOM 611 C C . PRO A 1 80 ? -15.049 -8.489 22.067 1.00 68.94 80 PRO A C 1
ATOM 613 O O . PRO A 1 80 ? -15.526 -8.729 23.167 1.00 68.94 80 PRO A O 1
ATOM 616 N N . GLN A 1 81 ? -13.795 -8.828 21.744 1.00 73.44 81 GLN A N 1
ATOM 617 C CA . GLN A 1 81 ? -12.898 -9.538 22.665 1.00 73.44 81 GLN A CA 1
ATOM 618 C C . GLN A 1 81 ? -12.438 -8.657 23.833 1.00 73.44 81 GLN A C 1
ATOM 620 O O . GLN A 1 81 ? -11.993 -9.178 24.850 1.00 73.44 81 GLN A O 1
ATOM 625 N N . PHE A 1 82 ? -12.546 -7.334 23.689 1.00 74.00 82 PHE A N 1
ATOM 626 C CA . PHE A 1 82 ? -12.186 -6.353 24.713 1.00 74.00 82 PHE A CA 1
ATOM 627 C C . PHE A 1 82 ? -13.403 -5.751 25.425 1.00 74.00 82 PHE A C 1
ATOM 629 O O . PHE A 1 82 ? -13.235 -4.893 26.290 1.00 74.00 82 PHE A O 1
ATOM 636 N N . ILE A 1 83 ? -14.619 -6.172 25.060 1.00 77.19 83 ILE A N 1
ATOM 637 C CA . ILE A 1 83 ? -15.846 -5.755 25.737 1.00 77.19 83 ILE A CA 1
ATOM 638 C C . ILE A 1 83 ? -16.039 -6.637 26.968 1.00 77.19 83 ILE A C 1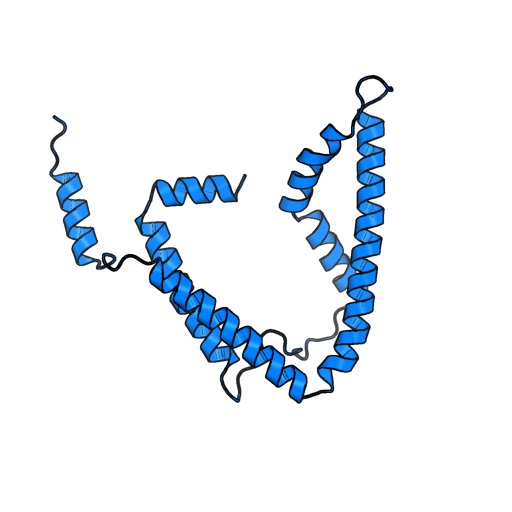
ATOM 640 O O . ILE A 1 83 ? -16.155 -7.858 26.865 1.00 77.19 83 ILE A O 1
ATOM 644 N N . ASP A 1 84 ? -16.123 -6.003 28.133 1.00 75.94 84 ASP A N 1
ATOM 645 C CA . ASP A 1 84 ? -16.456 -6.685 29.376 1.00 75.94 84 ASP A CA 1
ATOM 646 C C . ASP A 1 84 ? -17.964 -6.572 29.627 1.00 75.94 84 ASP A C 1
ATOM 648 O O . ASP A 1 84 ? -18.492 -5.506 29.965 1.00 75.94 84 ASP A O 1
ATOM 652 N N . HIS A 1 85 ? -18.657 -7.700 29.464 1.00 74.94 85 HIS A N 1
ATOM 653 C CA . HIS A 1 85 ? -20.097 -7.822 29.680 1.00 74.94 85 HIS A CA 1
ATOM 654 C C . HIS A 1 85 ? -20.516 -7.608 31.148 1.00 74.94 85 HIS A C 1
ATOM 656 O O . HIS A 1 85 ? -21.701 -7.393 31.405 1.00 74.94 85 HIS A O 1
ATOM 662 N N . GLY A 1 86 ? -19.580 -7.654 32.104 1.00 74.62 86 GLY A N 1
ATOM 663 C CA . GLY A 1 86 ? -19.831 -7.456 33.533 1.00 74.62 86 GLY A CA 1
ATOM 664 C C . GLY A 1 86 ? -19.698 -6.009 34.022 1.00 74.62 86 GLY A C 1
ATOM 665 O O . GLY A 1 86 ? -20.126 -5.712 35.135 1.00 74.62 86 GLY A O 1
ATOM 666 N N . GLN A 1 87 ? -19.142 -5.096 33.214 1.00 67.50 87 GLN A N 1
ATOM 667 C CA . GLN A 1 87 ? -18.786 -3.728 33.637 1.00 67.50 87 GLN A CA 1
ATOM 668 C C . GLN A 1 87 ? -19.645 -2.608 33.010 1.00 67.50 87 GLN A C 1
ATOM 670 O O . GLN A 1 87 ? -19.226 -1.453 32.944 1.00 67.50 87 GLN A O 1
ATOM 675 N N . GLY A 1 88 ? -20.870 -2.909 32.563 1.00 74.38 88 GLY A N 1
ATOM 676 C CA . GLY A 1 88 ? -21.853 -1.897 32.148 1.00 74.38 88 GLY A CA 1
ATOM 677 C C . GLY A 1 88 ? -22.262 -1.970 30.674 1.00 74.38 88 GLY A C 1
ATOM 678 O O . GLY A 1 88 ? -22.398 -3.050 30.107 1.00 74.38 88 GLY A O 1
ATOM 679 N N . ASN A 1 89 ? -22.539 -0.816 30.053 1.00 80.56 89 ASN A N 1
ATOM 680 C CA . ASN A 1 89 ? -23.111 -0.762 28.703 1.00 80.56 89 ASN A CA 1
ATOM 681 C C . ASN A 1 89 ? -22.071 -1.122 27.624 1.00 80.56 89 ASN A C 1
ATOM 683 O O . ASN A 1 89 ? -21.235 -0.304 27.236 1.00 80.56 89 ASN A O 1
ATOM 687 N N . THR A 1 90 ? -22.186 -2.336 27.090 1.00 78.94 90 THR A N 1
ATOM 688 C CA . THR A 1 90 ? -21.339 -2.904 26.028 1.00 78.94 90 THR A CA 1
ATOM 689 C C . THR A 1 90 ? -21.314 -2.073 24.743 1.00 78.94 90 THR A C 1
ATOM 691 O O . THR A 1 90 ? -20.291 -2.017 24.062 1.00 78.94 90 THR A O 1
ATOM 694 N N . THR A 1 91 ? -22.405 -1.369 24.425 1.00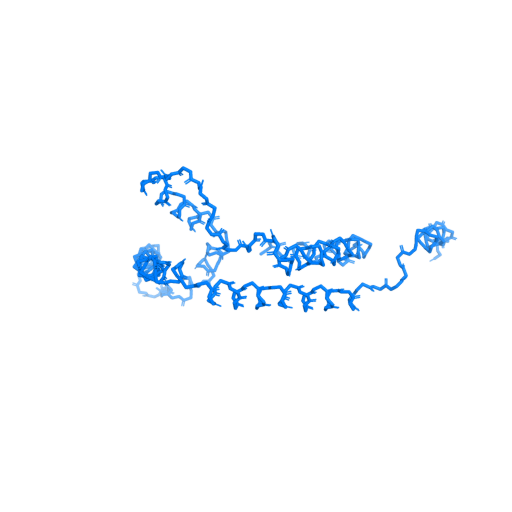 78.56 91 THR A N 1
ATOM 695 C CA . THR A 1 91 ? -22.476 -0.498 23.240 1.00 78.56 91 THR A CA 1
ATOM 696 C C . THR A 1 91 ? -21.581 0.726 23.417 1.00 78.56 91 THR A C 1
ATOM 698 O O . THR A 1 91 ? -20.845 1.092 22.503 1.00 78.56 91 THR A O 1
ATOM 701 N N . ALA A 1 92 ? -21.587 1.332 24.608 1.00 81.69 92 ALA A N 1
ATOM 702 C CA . ALA A 1 92 ? -20.732 2.476 24.916 1.00 81.69 92 ALA A CA 1
ATOM 703 C C . ALA A 1 92 ? -19.244 2.088 24.912 1.00 81.69 92 ALA A C 1
ATOM 705 O O . ALA A 1 92 ? -18.430 2.811 24.340 1.00 81.69 92 ALA A O 1
ATOM 706 N N . GLN A 1 93 ? -18.896 0.918 25.465 1.00 78.12 93 GLN A N 1
ATOM 707 C CA . GLN A 1 93 ? -17.528 0.384 25.401 1.00 78.12 93 GLN A CA 1
ATOM 708 C C . GLN A 1 93 ? -17.069 0.177 23.947 1.00 78.12 93 GLN A C 1
ATOM 710 O O . GLN A 1 93 ? -15.960 0.570 23.589 1.00 78.12 93 GLN A O 1
ATOM 715 N N . GLY A 1 94 ? -17.941 -0.363 23.088 1.00 79.88 94 GLY A N 1
ATOM 716 C CA . GLY A 1 94 ? -17.663 -0.519 21.659 1.00 79.88 94 GLY A CA 1
ATOM 717 C C . GLY A 1 94 ? -17.395 0.809 20.941 1.00 79.88 94 GLY A C 1
ATOM 718 O O . GLY A 1 94 ? -16.444 0.896 20.164 1.00 79.88 94 GLY A O 1
ATOM 719 N N . PHE A 1 95 ? -18.179 1.857 21.228 1.00 83.50 95 PHE A N 1
ATOM 720 C CA . PHE A 1 95 ? -17.947 3.194 20.665 1.00 83.50 95 PHE A CA 1
ATOM 721 C C . PHE A 1 95 ? -16.613 3.794 21.118 1.00 83.50 95 PHE A C 1
ATOM 723 O O . PHE A 1 95 ? -15.865 4.285 20.275 1.00 83.50 95 PHE A O 1
ATOM 730 N N . VAL A 1 96 ? -16.278 3.699 22.409 1.00 85.44 96 VAL A N 1
ATOM 731 C CA . VAL A 1 96 ? -15.001 4.204 22.946 1.00 85.44 96 VAL A CA 1
ATOM 732 C C . VAL A 1 96 ? -13.813 3.476 22.313 1.00 85.44 96 VAL A C 1
ATOM 734 O O . VAL A 1 96 ? -12.868 4.118 21.856 1.00 85.44 96 VAL A O 1
ATOM 737 N N . LEU A 1 97 ? -13.868 2.143 22.221 1.00 82.06 97 LEU A N 1
ATOM 738 C CA . LEU A 1 97 ? -12.820 1.345 21.573 1.00 82.06 97 LEU A CA 1
ATOM 739 C C . LEU A 1 97 ? -12.671 1.701 20.085 1.00 82.06 97 LEU A C 1
ATOM 741 O O . LEU A 1 97 ? -11.551 1.836 19.589 1.00 82.06 97 LEU A O 1
ATOM 745 N N . GLY A 1 98 ? -13.789 1.899 19.382 1.00 81.00 98 GLY A N 1
ATOM 746 C CA . GLY A 1 98 ? -13.792 2.349 17.991 1.00 81.00 98 GLY A CA 1
ATOM 747 C C . GLY A 1 98 ? -13.177 3.740 17.811 1.00 81.00 98 GLY A C 1
ATOM 748 O O . GLY A 1 98 ? -12.371 3.942 16.903 1.00 81.00 98 GLY A O 1
ATOM 749 N N . GLU A 1 99 ? -13.503 4.689 18.687 1.00 83.00 99 GLU A N 1
ATOM 750 C CA . GLU A 1 99 ? -12.981 6.059 18.634 1.00 83.00 99 GLU A CA 1
ATOM 751 C C . GLU A 1 99 ? -11.471 6.109 18.899 1.00 83.00 99 GLU A C 1
ATOM 753 O O . GLU A 1 99 ? -10.723 6.706 18.116 1.00 83.00 99 GLU A O 1
ATOM 758 N N . VAL A 1 100 ? -10.997 5.401 19.931 1.00 86.00 100 VAL A N 1
ATOM 759 C CA . VAL A 1 100 ? -9.560 5.255 20.217 1.00 86.00 100 VAL A CA 1
ATOM 760 C C . VAL A 1 100 ? -8.828 4.691 18.998 1.00 86.00 100 VAL A C 1
ATOM 762 O O . VAL A 1 100 ? -7.790 5.222 18.595 1.00 86.00 100 VAL A O 1
ATOM 765 N N . GLN A 1 101 ? -9.390 3.665 18.355 1.00 82.06 101 GLN A N 1
ATOM 766 C CA . GLN A 1 101 ? -8.798 3.061 17.164 1.00 82.06 101 GLN A CA 1
ATOM 767 C C . GLN A 1 101 ? -8.703 4.043 15.986 1.00 82.06 101 GLN A C 1
ATOM 769 O O . GLN A 1 101 ? -7.683 4.062 15.287 1.00 82.06 101 GLN A O 1
ATOM 774 N N . ILE A 1 102 ? -9.738 4.859 15.754 1.00 81.12 102 ILE A N 1
ATOM 775 C CA . ILE A 1 102 ? -9.742 5.884 14.698 1.00 81.12 102 ILE A CA 1
ATOM 776 C C . ILE A 1 102 ? -8.629 6.904 14.951 1.00 81.12 102 ILE A C 1
ATOM 778 O O . ILE A 1 102 ? -7.855 7.200 14.036 1.00 81.12 102 ILE A O 1
ATOM 782 N N . ILE A 1 103 ? -8.505 7.396 16.186 1.00 84.69 103 ILE A N 1
ATOM 783 C CA . ILE A 1 103 ? -7.486 8.383 16.564 1.00 84.69 103 ILE A CA 1
ATOM 784 C C . ILE A 1 103 ? -6.080 7.809 16.365 1.00 84.69 103 ILE A C 1
ATOM 786 O O . ILE A 1 103 ? -5.254 8.426 15.687 1.00 84.69 103 ILE A O 1
ATOM 790 N N . VAL A 1 104 ? -5.814 6.607 16.885 1.00 85.62 104 VAL A N 1
ATOM 791 C CA . VAL A 1 104 ? -4.512 5.936 16.734 1.00 85.62 104 VAL A CA 1
ATOM 792 C C . VAL A 1 104 ? -4.184 5.717 15.259 1.00 85.62 104 VAL A C 1
ATOM 794 O O . VAL A 1 104 ? -3.085 6.052 14.812 1.00 85.62 104 VAL A O 1
ATOM 797 N N . SER A 1 105 ? -5.145 5.225 14.474 1.00 82.88 105 SER A N 1
ATOM 798 C CA . SER A 1 105 ? -4.965 5.011 13.035 1.00 82.88 105 SER A CA 1
ATOM 799 C C . SER A 1 105 ? -4.653 6.318 12.305 1.00 82.88 105 SER A C 1
ATOM 801 O O . SER A 1 105 ? -3.781 6.348 11.435 1.00 82.88 105 SER A O 1
ATOM 803 N N . MET A 1 106 ? -5.325 7.415 12.660 1.00 81.75 106 MET A N 1
ATOM 804 C CA . MET A 1 106 ? -5.090 8.719 12.044 1.00 81.75 106 MET A CA 1
ATOM 805 C C . MET A 1 106 ? -3.699 9.264 12.380 1.00 81.75 106 MET A C 1
ATOM 807 O O . MET A 1 106 ? -3.020 9.772 11.485 1.00 81.75 106 MET A O 1
ATOM 811 N N . ILE A 1 107 ? -3.239 9.102 13.624 1.00 86.75 107 ILE A N 1
ATOM 812 C CA . ILE A 1 107 ? -1.888 9.498 14.051 1.00 86.75 107 ILE A CA 1
ATOM 813 C C . ILE A 1 107 ? -0.833 8.684 13.299 1.00 86.75 107 ILE A C 1
ATOM 815 O O . ILE A 1 107 ? 0.050 9.265 12.668 1.00 86.75 107 ILE A O 1
ATOM 819 N N . VAL A 1 108 ? -0.943 7.353 13.306 1.00 86.19 108 VAL A N 1
ATOM 820 C CA . VAL A 1 108 ? 0.027 6.461 12.649 1.00 86.19 108 VAL A CA 1
ATOM 821 C C . VAL A 1 108 ? 0.097 6.742 11.149 1.00 86.19 108 VAL A C 1
ATOM 823 O O . VAL A 1 108 ? 1.188 6.939 10.614 1.00 86.19 108 VAL A O 1
ATOM 826 N N . ASN A 1 109 ? -1.049 6.845 10.470 1.00 82.75 109 ASN A N 1
ATOM 827 C CA . ASN A 1 109 ? -1.076 7.166 9.043 1.00 82.75 109 ASN A CA 1
ATOM 828 C C . ASN A 1 109 ? -0.481 8.551 8.759 1.00 82.75 109 ASN A C 1
ATOM 830 O O . ASN A 1 109 ? 0.256 8.708 7.788 1.00 82.75 109 ASN A O 1
ATOM 834 N N . SER A 1 110 ? -0.745 9.547 9.610 1.00 81.75 110 SER A N 1
ATOM 835 C CA . SER A 1 110 ? -0.169 10.888 9.453 1.00 81.75 110 SER A CA 1
ATOM 836 C C . SER A 1 110 ? 1.351 10.873 9.609 1.00 81.75 110 SER A C 1
ATOM 838 O O . SER A 1 110 ? 2.049 11.469 8.791 1.00 81.75 110 SER A O 1
ATOM 840 N N . LEU A 1 111 ? 1.879 10.151 10.602 1.00 86.56 111 LEU A N 1
ATOM 841 C CA . LEU A 1 111 ? 3.322 9.986 10.798 1.00 86.56 111 LEU A CA 1
ATOM 842 C C . LEU A 1 111 ? 3.977 9.296 9.597 1.00 86.56 111 LEU A C 1
ATOM 844 O O . LEU A 1 111 ? 5.014 9.758 9.121 1.00 86.56 111 LEU A O 1
ATOM 848 N N . ILE A 1 112 ? 3.346 8.245 9.062 1.00 83.06 112 ILE A N 1
ATOM 849 C CA . ILE A 1 112 ? 3.818 7.557 7.854 1.00 83.06 112 ILE A CA 1
ATOM 850 C C . ILE A 1 112 ? 3.822 8.510 6.657 1.00 83.06 112 ILE A C 1
ATOM 852 O O . ILE A 1 112 ? 4.811 8.559 5.935 1.00 83.06 112 ILE A O 1
ATOM 856 N N . VAL A 1 113 ? 2.759 9.292 6.444 1.00 81.50 113 VAL A N 1
ATOM 857 C CA . VAL A 1 113 ? 2.665 10.235 5.315 1.00 81.50 113 VAL A CA 1
ATOM 858 C C . VAL A 1 113 ? 3.701 11.353 5.428 1.00 81.50 113 VAL A C 1
ATOM 860 O O . VAL A 1 113 ? 4.362 11.676 4.440 1.00 81.50 113 VAL A O 1
ATOM 863 N N . LEU A 1 114 ? 3.879 11.932 6.618 1.00 81.94 114 LEU A N 1
ATOM 864 C CA . LEU A 1 114 ? 4.881 12.973 6.853 1.00 81.94 114 LEU A CA 1
ATOM 865 C C . LEU A 1 114 ? 6.305 12.425 6.676 1.00 81.94 114 LEU A C 1
ATOM 867 O O . LEU A 1 114 ? 7.118 13.058 6.002 1.00 81.94 114 LEU A O 1
ATOM 871 N N . GLY A 1 115 ? 6.586 11.227 7.199 1.00 82.38 115 GLY A N 1
ATOM 872 C CA . GLY A 1 115 ? 7.866 10.540 7.009 1.00 82.38 115 GLY A CA 1
ATOM 873 C C . GLY A 1 115 ? 8.120 10.143 5.551 1.00 82.38 115 GLY A C 1
ATOM 874 O O . GLY A 1 115 ? 9.213 10.336 5.026 1.00 82.38 115 GLY A O 1
ATOM 875 N N . ALA A 1 116 ? 7.101 9.661 4.843 1.00 79.44 116 ALA A N 1
ATOM 876 C CA . ALA A 1 116 ? 7.200 9.364 3.418 1.00 79.44 116 ALA A CA 1
ATOM 877 C C . ALA A 1 116 ? 7.452 10.635 2.595 1.00 79.44 116 ALA A C 1
ATOM 879 O O . ALA A 1 116 ? 8.210 10.586 1.633 1.00 79.44 116 ALA A O 1
ATOM 880 N N . GLY A 1 117 ? 6.880 11.781 2.981 1.00 73.50 117 GLY A N 1
ATOM 881 C CA . GLY A 1 117 ? 7.119 13.070 2.326 1.00 73.50 117 GLY A CA 1
ATOM 882 C C . GLY A 1 117 ? 8.573 13.541 2.430 1.00 73.50 117 GLY A C 1
ATOM 883 O O . GLY A 1 117 ? 9.147 13.982 1.430 1.00 73.50 117 GLY A O 1
ATOM 884 N N . THR A 1 118 ? 9.197 13.403 3.604 1.00 73.88 118 THR A N 1
ATOM 885 C CA . THR A 1 118 ? 10.614 13.763 3.801 1.00 73.88 118 THR A CA 1
ATOM 886 C C . THR A 1 118 ? 11.544 12.802 3.061 1.00 73.88 118 THR A C 1
ATOM 888 O O . THR A 1 118 ? 12.466 13.241 2.367 1.00 73.88 118 THR A O 1
ATOM 891 N N . ILE A 1 119 ? 11.257 11.499 3.126 1.00 73.62 119 ILE A N 1
ATOM 892 C CA . ILE A 1 119 ? 12.020 10.465 2.422 1.00 73.62 119 ILE A CA 1
ATOM 893 C C . ILE A 1 119 ? 11.866 10.617 0.908 1.00 73.62 119 ILE A C 1
ATOM 895 O O . ILE A 1 119 ? 12.860 10.540 0.198 1.00 73.62 119 ILE A O 1
ATOM 899 N N . SER A 1 120 ? 10.665 10.898 0.398 1.00 69.06 120 SER A N 1
ATOM 900 C CA . SER A 1 120 ? 10.399 11.038 -1.038 1.00 69.06 120 SER A CA 1
ATOM 901 C C . SER A 1 120 ? 11.217 12.165 -1.667 1.00 69.06 120 SER A C 1
ATOM 903 O O . SER A 1 120 ? 11.726 11.987 -2.774 1.00 69.06 120 SER A O 1
ATOM 905 N N . GLY A 1 121 ? 11.382 13.304 -0.983 1.00 67.19 121 GLY A N 1
ATOM 906 C CA . GLY A 1 121 ? 12.230 14.401 -1.465 1.00 67.19 121 GLY A CA 1
ATOM 907 C C . GLY A 1 121 ? 13.713 14.016 -1.536 1.00 67.19 121 GLY A C 1
ATOM 908 O O . GLY A 1 121 ? 14.396 14.324 -2.512 1.00 67.19 121 GLY A O 1
ATOM 909 N N . PHE A 1 122 ? 14.199 13.271 -0.543 1.00 70.81 122 PHE A N 1
ATOM 910 C CA . PHE A 1 122 ? 15.579 12.780 -0.501 1.00 70.81 122 PHE A CA 1
ATOM 911 C C . PHE A 1 122 ? 15.845 11.648 -1.511 1.00 70.81 122 PHE A C 1
ATOM 913 O O . PHE A 1 122 ? 16.882 11.614 -2.169 1.00 70.81 122 PHE A O 1
ATOM 920 N N . VAL A 1 123 ? 14.887 10.739 -1.674 1.00 68.19 123 VAL A N 1
ATOM 921 C CA . VAL A 1 123 ? 14.955 9.568 -2.555 1.00 68.19 123 VAL A CA 1
ATOM 922 C C . VAL A 1 123 ? 14.882 9.960 -4.030 1.00 68.19 123 VAL A C 1
ATOM 924 O O . VAL A 1 123 ? 15.647 9.440 -4.842 1.00 68.19 123 VAL A O 1
ATOM 927 N N . SER A 1 124 ? 14.015 10.913 -4.383 1.00 67.50 124 SER A N 1
ATOM 928 C CA . SER A 1 124 ? 13.792 11.302 -5.786 1.00 67.50 124 SER A CA 1
ATOM 929 C C . SER A 1 124 ? 14.981 12.041 -6.408 1.00 67.50 124 SER A C 1
ATOM 931 O O . SER A 1 124 ? 15.074 12.138 -7.627 1.00 67.50 124 SER A O 1
ATOM 933 N N . THR A 1 125 ? 15.905 12.556 -5.591 1.00 67.44 125 THR A N 1
ATOM 934 C CA . THR A 1 125 ? 17.090 13.291 -6.067 1.00 67.44 125 THR A CA 1
ATOM 935 C C . THR A 1 125 ? 18.303 12.392 -6.311 1.00 67.44 125 THR A C 1
ATOM 937 O O . THR A 1 125 ? 19.284 12.849 -6.900 1.00 67.44 125 THR A O 1
ATOM 940 N N . ARG A 1 126 ? 18.265 11.109 -5.907 1.00 75.88 126 ARG A N 1
ATOM 941 C CA . ARG A 1 126 ? 19.392 10.176 -6.071 1.00 75.88 126 ARG A CA 1
ATOM 942 C C . ARG A 1 126 ? 19.134 9.133 -7.168 1.00 75.88 126 ARG A C 1
ATOM 944 O O . ARG A 1 126 ? 18.447 8.141 -6.921 1.00 75.88 126 ARG A O 1
ATOM 951 N N . PRO A 1 127 ? 19.766 9.258 -8.353 1.00 71.50 127 PRO A N 1
ATOM 952 C CA . PRO A 1 127 ? 19.555 8.328 -9.469 1.00 71.50 127 PRO A CA 1
ATOM 953 C C . PRO A 1 127 ? 20.003 6.889 -9.162 1.00 71.50 127 PRO A C 1
ATOM 955 O O . PRO A 1 127 ? 19.496 5.936 -9.752 1.00 71.50 127 PRO A O 1
ATOM 958 N N . THR A 1 128 ? 20.924 6.698 -8.215 1.00 76.94 128 THR A N 1
ATOM 959 C CA . THR A 1 128 ? 21.338 5.373 -7.730 1.00 76.94 128 THR A CA 1
ATOM 960 C C . THR A 1 128 ? 20.235 4.649 -6.963 1.00 76.94 128 THR A C 1
ATOM 962 O O . THR A 1 128 ? 20.108 3.434 -7.107 1.00 76.94 128 THR A O 1
ATOM 965 N N . TRP A 1 129 ? 19.407 5.368 -6.200 1.00 76.50 129 TRP A N 1
ATOM 966 C CA . TRP A 1 129 ? 18.287 4.772 -5.470 1.00 76.50 129 TRP A CA 1
ATOM 967 C C . TRP A 1 129 ? 17.162 4.345 -6.412 1.00 76.50 129 TRP A C 1
ATOM 969 O O . TRP A 1 129 ? 16.633 3.246 -6.276 1.00 76.50 129 TRP A O 1
ATOM 979 N N . ILE A 1 130 ? 16.865 5.161 -7.427 1.00 73.81 130 ILE A N 1
ATOM 980 C CA . ILE A 1 130 ? 15.892 4.823 -8.477 1.00 73.81 130 ILE A CA 1
ATOM 981 C C . ILE A 1 130 ? 16.314 3.534 -9.200 1.00 73.81 130 ILE A C 1
ATOM 983 O O . ILE A 1 130 ? 15.493 2.638 -9.401 1.00 73.81 130 ILE A O 1
ATOM 987 N N . LYS A 1 131 ? 17.608 3.385 -9.524 1.00 77.56 131 LYS A N 1
ATOM 988 C CA . LYS A 1 131 ? 18.148 2.139 -10.094 1.00 77.56 131 LYS A CA 1
ATOM 989 C C . LYS A 1 131 ? 17.971 0.953 -9.143 1.00 77.56 131 LYS A C 1
ATOM 991 O O . LYS A 1 131 ? 17.448 -0.074 -9.564 1.00 77.56 131 LYS A O 1
ATOM 996 N N . TRP A 1 132 ? 18.355 1.094 -7.874 1.00 82.38 132 TRP A N 1
ATOM 997 C CA . TRP A 1 132 ? 18.204 0.034 -6.868 1.00 82.38 132 TRP A CA 1
ATOM 998 C C . TRP A 1 132 ? 16.749 -0.419 -6.710 1.00 82.38 132 TRP A C 1
ATOM 1000 O O . TRP A 1 132 ? 16.453 -1.609 -6.765 1.00 82.38 132 TRP A O 1
ATOM 1010 N N . GLN A 1 133 ? 15.829 0.532 -6.587 1.00 81.00 133 GLN A N 1
ATOM 1011 C CA . GLN A 1 133 ? 14.400 0.277 -6.448 1.00 81.00 133 GLN A CA 1
ATOM 1012 C C . GLN A 1 133 ? 13.815 -0.423 -7.688 1.00 81.00 133 GLN A C 1
ATOM 1014 O O . GLN A 1 133 ? 13.006 -1.343 -7.537 1.00 81.00 133 GLN A O 1
ATOM 1019 N N . ARG A 1 134 ? 14.245 -0.052 -8.905 1.00 80.44 134 ARG A N 1
ATOM 1020 C CA . ARG A 1 134 ? 13.875 -0.759 -10.148 1.00 80.44 134 ARG A CA 1
ATOM 1021 C C . ARG A 1 134 ? 14.366 -2.208 -10.144 1.00 80.44 134 ARG A C 1
ATOM 1023 O O . ARG A 1 134 ? 13.571 -3.104 -10.411 1.00 80.44 134 ARG A O 1
ATOM 1030 N N . TRP A 1 135 ? 15.628 -2.447 -9.786 1.00 83.50 135 TRP A N 1
ATOM 1031 C CA . TRP A 1 135 ? 16.197 -3.799 -9.732 1.00 83.50 135 TRP A CA 1
ATOM 1032 C C . TRP A 1 135 ? 15.512 -4.678 -8.685 1.00 83.50 135 TRP A C 1
ATOM 1034 O O . TRP A 1 135 ? 15.137 -5.806 -8.997 1.00 83.50 135 TRP A O 1
ATOM 1044 N N . VAL A 1 136 ? 15.276 -4.160 -7.477 1.00 87.31 136 VAL A N 1
ATOM 1045 C CA . VAL A 1 136 ? 14.569 -4.895 -6.415 1.00 87.31 136 VAL A CA 1
ATOM 1046 C C . VAL A 1 136 ? 13.143 -5.230 -6.846 1.00 87.31 136 VAL A C 1
ATOM 1048 O O . VAL A 1 136 ? 12.736 -6.385 -6.759 1.00 87.31 136 VAL A O 1
ATOM 1051 N N . THR A 1 137 ? 12.399 -4.253 -7.374 1.00 85.19 137 THR A N 1
ATOM 1052 C CA . THR A 1 137 ? 11.014 -4.467 -7.826 1.00 85.19 137 THR A CA 1
ATOM 1053 C C . THR A 1 137 ? 10.958 -5.471 -8.977 1.00 85.19 137 THR A C 1
ATOM 1055 O O . THR A 1 137 ? 10.187 -6.425 -8.922 1.00 85.19 137 THR A O 1
ATOM 1058 N N . GLY A 1 138 ? 11.805 -5.302 -9.996 1.00 84.62 138 GLY A N 1
ATOM 1059 C CA . GLY A 1 138 ? 11.879 -6.211 -11.140 1.00 84.62 138 GLY A CA 1
ATOM 1060 C C . GLY A 1 138 ? 12.269 -7.634 -10.737 1.00 84.62 138 GLY A C 1
ATOM 1061 O O . GLY A 1 138 ? 11.667 -8.591 -11.221 1.00 84.62 138 GLY A O 1
ATOM 1062 N N . THR A 1 139 ? 13.207 -7.782 -9.796 1.00 87.38 139 THR A N 1
ATOM 1063 C CA . THR A 1 139 ? 13.608 -9.091 -9.256 1.00 87.38 139 THR A CA 1
ATOM 1064 C C . THR A 1 139 ? 12.462 -9.739 -8.486 1.00 87.38 139 THR A C 1
ATOM 1066 O O . THR A 1 139 ? 12.145 -10.894 -8.743 1.00 87.38 139 THR A O 1
ATOM 1069 N N . LEU A 1 140 ? 11.781 -9.001 -7.601 1.00 89.94 140 LEU A N 1
ATOM 1070 C CA . LEU A 1 140 ? 10.630 -9.517 -6.851 1.00 89.94 140 LEU A CA 1
ATOM 1071 C C . LEU A 1 140 ? 9.501 -9.977 -7.780 1.00 89.94 140 LEU A C 1
ATOM 1073 O O . LEU A 1 140 ? 8.990 -11.083 -7.617 1.00 89.94 140 LEU A O 1
ATOM 1077 N N . LEU A 1 141 ? 9.148 -9.165 -8.781 1.00 87.94 141 LEU A N 1
ATOM 1078 C CA . LEU A 1 141 ? 8.140 -9.523 -9.783 1.00 87.94 141 LEU A CA 1
ATOM 1079 C C . LEU A 1 141 ? 8.549 -10.759 -10.594 1.00 87.94 141 LEU A C 1
ATOM 1081 O O . LEU A 1 141 ? 7.710 -11.615 -10.862 1.00 87.94 141 LEU A O 1
ATOM 1085 N N . SER A 1 142 ? 9.833 -10.884 -10.936 1.00 87.75 142 SER A N 1
ATOM 1086 C CA . SER A 1 142 ? 10.357 -12.065 -11.634 1.00 87.75 142 SER A CA 1
ATOM 1087 C C . SER A 1 142 ? 10.259 -13.315 -10.762 1.00 87.75 142 SER A C 1
ATOM 1089 O O . SER A 1 142 ? 9.802 -14.354 -11.231 1.00 87.75 142 SER A O 1
ATOM 1091 N N . THR A 1 143 ? 10.622 -13.214 -9.480 1.00 91.62 143 THR A N 1
ATOM 1092 C CA . THR A 1 143 ? 10.490 -14.315 -8.520 1.00 91.62 143 THR A CA 1
ATOM 1093 C C . THR A 1 143 ? 9.036 -14.753 -8.392 1.00 91.62 143 THR A C 1
ATOM 1095 O O . THR A 1 143 ? 8.757 -15.944 -8.486 1.00 91.62 143 THR A O 1
ATOM 1098 N N . VAL A 1 144 ? 8.099 -13.810 -8.253 1.00 88.50 144 VAL A N 1
ATOM 1099 C CA . VAL A 1 144 ? 6.659 -14.112 -8.195 1.00 88.50 144 VAL A CA 1
ATOM 1100 C C . VAL A 1 144 ? 6.186 -14.797 -9.479 1.00 88.50 144 VAL A C 1
ATOM 1102 O O . VAL A 1 144 ? 5.494 -15.809 -9.398 1.00 88.50 144 VAL A O 1
ATOM 1105 N N . ALA A 1 145 ? 6.596 -14.310 -10.654 1.00 88.19 145 ALA A N 1
ATOM 1106 C CA . ALA A 1 145 ? 6.252 -14.936 -11.930 1.00 88.19 145 ALA A CA 1
ATOM 1107 C C . ALA A 1 145 ? 6.757 -16.386 -12.015 1.00 88.19 145 ALA A C 1
ATOM 1109 O O . ALA A 1 145 ? 6.016 -17.271 -12.435 1.00 88.19 145 ALA A O 1
ATOM 1110 N N . VAL A 1 146 ? 7.994 -16.645 -11.579 1.00 89.50 146 VAL A N 1
ATOM 1111 C CA . VAL A 1 146 ? 8.582 -17.994 -11.566 1.00 89.50 146 VAL A CA 1
ATOM 1112 C C . VAL A 1 146 ? 7.879 -18.899 -10.555 1.00 89.50 146 VAL A C 1
ATOM 1114 O O . VAL A 1 146 ? 7.607 -20.054 -10.871 1.00 89.50 146 VAL A O 1
ATOM 1117 N N . MET A 1 147 ? 7.569 -18.402 -9.356 1.00 88.69 147 MET A N 1
ATOM 1118 C CA . MET A 1 147 ? 6.840 -19.177 -8.346 1.00 88.69 147 MET A CA 1
ATOM 1119 C C . MET A 1 147 ? 5.452 -19.575 -8.856 1.00 88.69 147 MET A C 1
ATOM 1121 O O . MET A 1 147 ? 5.135 -20.761 -8.857 1.00 88.69 147 MET A O 1
ATOM 1125 N N . LEU A 1 148 ? 4.696 -18.623 -9.409 1.00 86.81 148 LEU A N 1
ATOM 1126 C CA . LEU A 1 148 ? 3.386 -18.895 -10.005 1.00 86.81 148 LEU A CA 1
ATOM 1127 C C . LEU A 1 148 ? 3.482 -19.860 -11.193 1.00 86.81 148 LEU A C 1
ATOM 1129 O O . LEU A 1 148 ? 2.638 -20.737 -11.348 1.00 86.81 148 LEU A O 1
ATOM 1133 N N . ALA A 1 149 ? 4.532 -19.763 -12.013 1.00 86.44 149 ALA A N 1
ATOM 1134 C CA . ALA A 1 149 ? 4.731 -20.672 -13.141 1.00 86.44 149 ALA A CA 1
ATOM 1135 C C . ALA A 1 149 ? 4.940 -22.130 -12.703 1.00 86.44 149 ALA A C 1
ATOM 1137 O O . ALA A 1 149 ? 4.572 -23.040 -13.442 1.00 86.44 149 ALA A O 1
ATOM 1138 N N . ARG A 1 150 ? 5.489 -22.369 -11.503 1.00 86.44 150 ARG A N 1
ATOM 1139 C CA . ARG A 1 150 ? 5.634 -23.723 -10.936 1.00 86.44 150 ARG A CA 1
ATOM 1140 C C . ARG A 1 150 ? 4.306 -24.319 -10.476 1.00 86.44 150 ARG A C 1
ATOM 1142 O O . ARG A 1 150 ? 4.196 -25.537 -10.381 1.00 86.44 150 ARG A O 1
ATOM 1149 N N . GLU A 1 151 ? 3.332 -23.471 -10.173 1.00 80.38 151 GLU A N 1
ATOM 1150 C CA . GLU A 1 151 ? 2.013 -23.864 -9.676 1.00 80.38 151 GLU A CA 1
ATOM 1151 C C . GLU A 1 151 ? 1.021 -24.132 -10.815 1.00 80.38 151 GLU A C 1
ATOM 1153 O O . GLU A 1 151 ? 0.007 -24.787 -10.590 1.00 80.38 151 GLU A O 1
ATOM 1158 N N . VAL A 1 152 ? 1.314 -23.678 -12.043 1.00 76.81 152 VAL A N 1
ATOM 1159 C CA . VAL A 1 152 ? 0.515 -23.970 -13.243 1.00 76.81 152 VAL A CA 1
ATOM 1160 C C . VAL A 1 152 ? 0.778 -25.416 -13.699 1.00 76.81 152 VAL A C 1
ATOM 1162 O O . VAL A 1 152 ? 1.867 -25.713 -14.197 1.00 76.81 152 VAL A O 1
ATOM 1165 N N . PRO A 1 153 ? -0.197 -26.341 -13.591 1.00 67.69 153 PRO A N 1
ATOM 1166 C CA . PRO A 1 153 ? -0.033 -27.708 -14.074 1.00 67.69 153 PRO A CA 1
ATOM 1167 C C . PRO A 1 153 ? 0.078 -27.721 -15.607 1.00 67.69 153 PRO A C 1
ATOM 1169 O O . PRO A 1 153 ? -0.737 -27.109 -16.296 1.00 67.69 153 PRO A O 1
ATOM 1172 N N . GLN A 1 154 ? 1.041 -28.467 -16.161 1.00 59.72 154 GLN A N 1
ATOM 1173 C CA . GLN A 1 154 ? 1.324 -28.525 -17.611 1.00 59.72 154 GLN A CA 1
ATOM 1174 C C . GLN A 1 154 ? 0.170 -29.095 -18.472 1.00 59.72 154 GLN A C 1
ATOM 1176 O O . GLN A 1 154 ? 0.210 -29.022 -19.697 1.00 59.72 154 GLN A O 1
ATOM 1181 N N . SER A 1 155 ? -0.891 -29.630 -17.855 1.00 51.19 155 SER A N 1
ATOM 1182 C CA . SER A 1 155 ? -2.062 -30.214 -18.528 1.00 51.19 155 SER A CA 1
ATOM 1183 C C . SER A 1 155 ? -3.167 -29.187 -18.848 1.00 51.19 155 SER A C 1
ATOM 1185 O O . SER A 1 155 ? -4.357 -29.468 -18.704 1.00 51.19 155 SER A O 1
ATOM 1187 N N . SER A 1 156 ? -2.808 -27.976 -19.275 1.00 54.38 156 SER A N 1
ATOM 1188 C CA . SER A 1 156 ? -3.771 -26.935 -19.671 1.00 54.38 156 SER A CA 1
ATOM 1189 C C . SER A 1 156 ? -4.108 -26.931 -21.168 1.00 54.38 156 SER A C 1
ATOM 1191 O O . SER A 1 156 ? -4.916 -26.108 -21.595 1.00 54.38 156 SER A O 1
ATOM 1193 N N . SER A 1 157 ? -3.539 -27.851 -21.961 1.00 62.72 157 SER A N 1
ATOM 1194 C CA . SER A 1 157 ? -3.819 -27.961 -23.398 1.00 62.72 157 SER A CA 1
ATOM 1195 C C . SER A 1 157 ? -5.333 -28.045 -23.663 1.00 62.72 157 SER A C 1
ATOM 1197 O O . SER A 1 157 ? -6.003 -28.890 -23.057 1.00 62.72 157 SER A O 1
ATOM 1199 N N . PRO A 1 158 ? -5.892 -27.229 -24.583 1.00 65.00 158 PRO A N 1
ATOM 1200 C CA . PRO A 1 158 ? -7.309 -27.299 -24.950 1.00 65.00 158 PRO A CA 1
ATOM 1201 C C . PRO A 1 158 ? -7.714 -28.690 -25.462 1.00 65.00 158 PRO A C 1
ATOM 1203 O O . PRO A 1 158 ? -8.870 -29.082 -25.317 1.00 65.00 158 PRO A O 1
ATOM 1206 N N . LEU A 1 159 ? -6.751 -29.469 -25.969 1.00 65.31 159 LEU A N 1
ATOM 1207 C CA . LEU A 1 159 ? -6.946 -30.860 -26.370 1.00 65.31 159 LEU A CA 1
ATOM 1208 C C . LEU A 1 159 ? -7.259 -31.772 -25.165 1.00 65.31 159 LEU A C 1
ATOM 1210 O O . LEU A 1 159 ? -8.218 -32.535 -25.210 1.00 65.31 159 LEU A O 1
ATOM 1214 N N . ASN A 1 160 ? -6.521 -31.640 -24.056 1.00 68.50 160 ASN A N 1
ATOM 1215 C CA . ASN A 1 160 ? -6.768 -32.425 -22.836 1.00 68.50 160 ASN A CA 1
ATOM 1216 C C . ASN A 1 160 ? -8.092 -32.032 -22.170 1.00 68.50 160 ASN A C 1
ATOM 1218 O O . ASN A 1 160 ? -8.777 -32.885 -21.612 1.00 68.50 160 ASN A O 1
ATOM 1222 N N . ARG A 1 161 ? -8.480 -30.751 -22.265 1.00 68.69 161 ARG A N 1
ATOM 1223 C CA . ARG A 1 161 ? -9.788 -30.273 -21.788 1.00 68.69 161 ARG A CA 1
ATOM 1224 C C . ARG A 1 161 ? -10.934 -30.898 -22.579 1.00 68.69 161 ARG A C 1
ATOM 1226 O O . ARG A 1 161 ? -11.907 -31.336 -21.976 1.00 68.69 161 ARG A O 1
ATOM 1233 N N . ALA A 1 162 ? -10.813 -30.968 -23.905 1.00 69.88 162 ALA A N 1
ATOM 1234 C CA . ALA A 1 162 ? -11.822 -31.595 -24.756 1.00 69.88 162 ALA A CA 1
ATOM 1235 C C . ALA A 1 162 ? -11.983 -33.090 -24.440 1.00 69.88 162 ALA A C 1
ATOM 1237 O O . ALA A 1 162 ? -13.108 -33.556 -24.293 1.00 69.88 162 ALA A O 1
ATOM 1238 N N . ILE A 1 163 ? -10.870 -33.803 -24.244 1.00 68.06 163 ILE A N 1
ATOM 1239 C CA . ILE A 1 163 ? -10.866 -35.232 -23.900 1.00 68.06 163 ILE A CA 1
ATOM 1240 C C . ILE A 1 163 ? -11.503 -35.473 -22.520 1.00 68.06 163 ILE A C 1
ATOM 1242 O O . ILE A 1 163 ? -12.343 -36.354 -22.383 1.00 68.06 163 ILE A O 1
ATOM 1246 N N . MET A 1 164 ? -11.194 -34.655 -21.508 1.00 67.38 164 MET A N 1
ATOM 1247 C CA . MET A 1 164 ? -11.763 -34.815 -20.160 1.00 67.38 164 MET A CA 1
ATOM 1248 C C . MET A 1 164 ? -13.258 -34.448 -20.091 1.00 67.38 164 MET A C 1
ATOM 1250 O O . MET A 1 164 ? -14.023 -35.074 -19.363 1.00 67.38 164 MET A O 1
ATOM 1254 N N . LEU A 1 165 ? -13.700 -33.444 -20.859 1.00 70.31 165 LEU A N 1
ATOM 1255 C CA . LEU A 1 165 ? -15.120 -33.078 -20.962 1.00 70.31 165 LEU A CA 1
ATOM 1256 C C . LEU A 1 165 ? -15.936 -34.101 -21.764 1.00 70.31 165 LEU A C 1
ATOM 1258 O O . LEU A 1 165 ? -17.141 -34.219 -21.543 1.00 70.31 165 LEU A O 1
ATOM 1262 N N . GLN A 1 166 ? -15.296 -34.820 -22.688 1.00 74.25 166 GLN A N 1
ATOM 1263 C CA . GLN A 1 166 ? -15.889 -35.982 -23.346 1.00 74.25 166 GLN A CA 1
ATOM 1264 C C . GLN A 1 166 ? -16.015 -37.149 -22.361 1.00 74.25 166 GLN A C 1
ATOM 1266 O O . GLN A 1 166 ? -17.103 -37.689 -22.219 1.00 74.25 166 GLN A O 1
ATOM 1271 N N . ASP A 1 167 ? -14.972 -37.454 -21.590 1.00 68.31 167 ASP A N 1
ATOM 1272 C CA . ASP A 1 167 ? -14.981 -38.542 -20.599 1.00 68.31 167 ASP A CA 1
ATOM 1273 C C . ASP A 1 167 ? -16.063 -38.353 -19.509 1.00 68.31 167 ASP A C 1
ATOM 1275 O O . ASP A 1 167 ? -16.780 -39.288 -19.150 1.00 68.31 167 ASP A O 1
ATOM 1279 N N . LEU A 1 168 ? -16.283 -37.106 -19.064 1.00 67.31 168 LEU A N 1
ATOM 1280 C CA . LEU A 1 168 ? -17.361 -36.734 -18.132 1.00 67.31 168 LEU A CA 1
ATOM 1281 C C . LEU A 1 168 ? -18.773 -36.779 -18.743 1.00 67.31 168 LEU A C 1
ATOM 1283 O O . LEU A 1 168 ? -19.754 -36.832 -18.002 1.00 67.31 168 LEU A O 1
ATOM 1287 N N . ARG A 1 169 ? -18.904 -36.718 -20.074 1.00 69.12 169 ARG A N 1
ATOM 1288 C CA . ARG A 1 169 ? -20.191 -36.935 -20.763 1.00 69.12 169 ARG A CA 1
ATOM 1289 C C . ARG A 1 169 ? -20.494 -38.414 -20.963 1.00 69.12 169 ARG A C 1
ATOM 1291 O O . ARG A 1 169 ? -21.666 -38.774 -20.997 1.00 69.12 169 ARG A O 1
ATOM 1298 N N . GLU A 1 170 ? -19.461 -39.235 -21.110 1.00 70.88 170 GLU A N 1
ATOM 1299 C CA . GLU A 1 170 ? -19.573 -40.662 -21.422 1.00 70.88 170 GLU A CA 1
ATOM 1300 C C . GLU A 1 170 ? -19.684 -41.545 -20.167 1.00 70.88 170 GLU A C 1
ATOM 1302 O O . GLU A 1 170 ? -19.968 -42.733 -20.292 1.00 70.88 170 GLU A O 1
ATOM 1307 N N . THR A 1 171 ? -19.505 -41.002 -18.953 1.00 58.62 171 THR A N 1
ATOM 1308 C CA . THR A 1 171 ? -19.700 -41.768 -17.711 1.00 58.62 171 THR A CA 1
ATOM 1309 C C . THR A 1 171 ? -21.203 -41.979 -17.460 1.00 58.62 171 THR A C 1
ATOM 1311 O O . THR A 1 171 ? -21.896 -41.035 -17.068 1.00 58.62 171 THR A O 1
ATOM 1314 N N . PRO A 1 172 ? -21.764 -43.189 -17.660 1.00 57.44 172 PRO A N 1
ATOM 1315 C CA . PRO A 1 172 ? -23.168 -43.435 -17.380 1.00 57.44 172 PRO A CA 1
ATOM 1316 C C . PRO A 1 172 ? -23.320 -43.525 -15.863 1.00 57.44 172 PRO A C 1
ATOM 1318 O O . PRO A 1 172 ? -22.600 -44.291 -15.222 1.00 57.44 172 PRO A O 1
ATOM 1321 N N . LEU A 1 173 ? -24.253 -42.755 -15.302 1.00 61.16 173 LEU A N 1
ATOM 1322 C CA . LEU A 1 173 ? -24.686 -42.870 -13.908 1.00 61.16 173 LEU A CA 1
ATOM 1323 C C . LEU A 1 173 ? -25.005 -44.350 -13.611 1.00 61.16 173 LEU A C 1
ATOM 1325 O O . LEU A 1 173 ? -26.029 -44.864 -14.064 1.00 61.16 173 LEU A O 1
ATOM 1329 N N . ARG A 1 17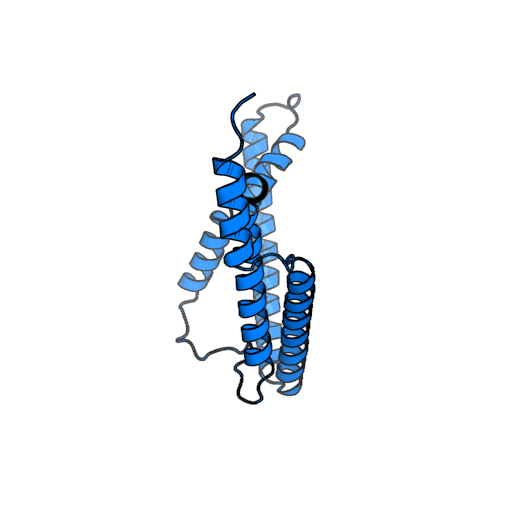4 ? -24.099 -45.036 -12.912 1.00 47.94 174 ARG A N 1
ATOM 1330 C CA . ARG A 1 174 ? -24.285 -46.375 -12.346 1.00 47.94 174 ARG A CA 1
ATOM 1331 C C . ARG A 1 174 ? -24.277 -46.276 -10.834 1.00 47.94 174 ARG A C 1
ATOM 1333 O O . ARG A 1 174 ? -23.442 -45.503 -10.315 1.00 47.94 174 ARG A O 1
#

Sequence (174 aa):
MANLGLGIVFVAVPWLYIDLNAAGVLYFAWLASATLRPDGKGLFEAQSLARDSRLKLFRMGLVTNLLNPKAAVMYLAIIPQFIDHGQGNTTAQGFVLGEVQIIVSMIVNSLIVLGAGTISGFVSTRPTWIKWQRWVTGTLLSTVAVMLAREVPQSSSPLNRAIMLQDLRETPLR

Mean predicted aligned error: 13.74 Å

pLDDT: mean 74.84, std 10.13, range [38.94, 91.62]

Radius of gyration: 24.37 Å; Cα contacts (8 Å, |Δi|>4): 71; chains: 1; bounding box: 46×66×60 Å